Protein AF-A0A086ZU61-F1 (afdb_monomer_lite)

Organism: NCBI:txid1437609

Radius of gyration: 16.23 Å; chains: 1; bounding box: 41×33×36 Å

Secondary structure (DSSP, 8-state):
-PPP-EEE---HHHHHHHHHTT--PEEE-----HHHHHHHHHHHTTS-GGGS-HHHHHHHHHHHHHHHHHHHHHHHHHHHHH---

Sequence (85 aa):
MSVPVILASKSRPRRDVLYSAGVCPTIRVSHVDEPAALEDFAREHGVTVNDLSVGQRVTVLAGAKADAVYRAYREVAATAAAATG

pLDDT: mean 94.87, std 5.22, range [60.47, 97.81]

Structure (mmCIF, N/CA/C/O backbone):
data_AF-A0A086ZU61-F1
#
_entry.id   AF-A0A086ZU61-F1
#
loop_
_atom_site.group_PDB
_atom_site.id
_atom_site.type_symbol
_atom_site.label_atom_id
_atom_site.label_alt_id
_atom_site.label_comp_id
_atom_site.label_asym_id
_atom_site.label_entity_id
_atom_site.label_seq_id
_atom_site.pdbx_PDB_ins_code
_atom_site.Cartn_x
_atom_site.Cartn_y
_atom_site.Cartn_z
_atom_site.occupancy
_atom_site.B_iso_or_equiv
_atom_site.auth_seq_id
_atom_site.auth_comp_id
_atom_site.auth_asym_id
_atom_site.auth_atom_id
_atom_site.pdbx_PDB_model_num
ATOM 1 N N . MET A 1 1 ? 2.821 -17.083 -15.075 1.00 60.47 1 MET A N 1
ATOM 2 C CA . MET A 1 1 ? 3.481 -15.758 -15.088 1.00 60.47 1 MET A CA 1
ATOM 3 C C . MET A 1 1 ? 3.472 -15.216 -13.672 1.00 60.47 1 MET A C 1
ATOM 5 O O . MET A 1 1 ? 2.404 -15.199 -13.075 1.00 60.47 1 MET A O 1
ATOM 9 N N . SER A 1 2 ? 4.625 -14.838 -13.119 1.00 78.62 2 SER A N 1
ATOM 10 C CA . SER A 1 2 ? 4.686 -14.121 -11.842 1.00 78.62 2 SER A CA 1
ATOM 11 C C . SER A 1 2 ? 4.455 -12.632 -12.093 1.00 78.62 2 SER A C 1
ATOM 13 O O . SER A 1 2 ? 5.062 -12.046 -12.986 1.00 78.62 2 SER A O 1
ATOM 15 N N . VAL A 1 3 ? 3.556 -12.022 -11.325 1.00 85.50 3 VAL A N 1
ATOM 16 C CA . VAL A 1 3 ? 3.371 -10.568 -11.337 1.00 85.50 3 VAL A CA 1
ATOM 17 C C . VAL A 1 3 ? 4.343 -9.973 -10.316 1.00 85.50 3 VAL A C 1
ATOM 19 O O . VAL A 1 3 ? 4.326 -10.410 -9.164 1.00 85.50 3 VAL A O 1
ATOM 22 N N . PRO A 1 4 ? 5.203 -9.010 -10.692 1.00 90.00 4 PRO A N 1
ATOM 23 C CA . PRO A 1 4 ? 6.027 -8.292 -9.728 1.00 90.00 4 PRO A CA 1
ATOM 24 C C . PRO A 1 4 ? 5.146 -7.548 -8.718 1.00 90.00 4 PRO A C 1
ATOM 26 O O . PRO A 1 4 ? 4.230 -6.824 -9.103 1.00 90.00 4 PRO A O 1
ATOM 29 N N . VAL A 1 5 ? 5.433 -7.706 -7.426 1.00 94.31 5 VAL A N 1
ATOM 30 C CA . VAL A 1 5 ? 4.664 -7.078 -6.341 1.00 94.31 5 VAL A CA 1
ATOM 31 C C . VAL A 1 5 ? 5.527 -6.047 -5.627 1.00 94.31 5 VAL A C 1
ATOM 33 O O . VAL A 1 5 ? 6.673 -6.324 -5.271 1.00 94.31 5 VAL A O 1
ATOM 36 N N . ILE A 1 6 ? 4.963 -4.866 -5.369 1.00 95.81 6 ILE A N 1
ATOM 37 C CA . ILE A 1 6 ? 5.539 -3.878 -4.453 1.00 95.81 6 ILE A CA 1
ATOM 38 C C . ILE A 1 6 ? 4.728 -3.902 -3.157 1.00 95.81 6 ILE A C 1
ATOM 40 O O . ILE A 1 6 ? 3.515 -3.713 -3.177 1.00 95.81 6 ILE A O 1
ATOM 44 N N . LEU A 1 7 ? 5.398 -4.099 -2.021 1.00 97.00 7 LEU A N 1
ATOM 45 C CA . LEU A 1 7 ? 4.790 -3.921 -0.706 1.00 97.00 7 LEU A CA 1
ATOM 46 C C . LEU A 1 7 ? 5.034 -2.487 -0.229 1.00 97.00 7 LEU A C 1
ATOM 48 O O . LEU A 1 7 ? 6.139 -2.158 0.205 1.00 97.00 7 LEU A O 1
ATOM 52 N N . ALA A 1 8 ? 3.984 -1.665 -0.249 1.00 97.12 8 ALA A N 1
ATOM 53 C CA . ALA A 1 8 ? 3.970 -0.302 0.286 1.00 97.12 8 ALA A CA 1
ATOM 54 C C . ALA A 1 8 ? 3.873 -0.290 1.831 1.00 97.12 8 ALA A C 1
ATOM 56 O O . ALA A 1 8 ? 2.910 0.198 2.422 1.00 97.12 8 ALA A O 1
ATOM 57 N N . SER A 1 9 ? 4.825 -0.922 2.524 1.00 95.62 9 SER A N 1
ATOM 58 C CA . SER A 1 9 ? 4.806 -1.041 3.985 1.00 95.62 9 SER A CA 1
ATOM 59 C C . SER A 1 9 ? 6.199 -1.168 4.597 1.00 95.62 9 SER A C 1
ATOM 61 O O . SER A 1 9 ? 7.057 -1.868 4.073 1.00 95.62 9 SER A O 1
ATOM 63 N N . LYS A 1 10 ? 6.388 -0.584 5.791 1.00 93.94 10 LYS A N 1
ATOM 64 C CA . LYS A 1 10 ? 7.568 -0.807 6.655 1.00 93.94 10 LYS A CA 1
ATOM 65 C C . LYS A 1 10 ? 7.427 -2.004 7.613 1.00 93.94 10 LYS A C 1
ATOM 67 O O . LYS A 1 10 ? 8.288 -2.235 8.458 1.00 93.94 10 LYS A O 1
ATOM 72 N N . SER A 1 11 ? 6.306 -2.725 7.555 1.00 95.31 11 SER A N 1
ATOM 73 C CA . SER A 1 11 ? 5.959 -3.773 8.522 1.00 95.31 11 SER A CA 1
ATOM 74 C C . SER A 1 11 ? 6.692 -5.085 8.232 1.00 95.31 11 SER A C 1
ATOM 76 O O . SER A 1 11 ? 6.438 -5.720 7.208 1.00 95.31 11 SER A O 1
ATOM 78 N N . ARG A 1 12 ? 7.550 -5.522 9.166 1.00 95.38 12 ARG A N 1
ATOM 79 C CA . ARG A 1 12 ? 8.221 -6.833 9.087 1.00 95.38 12 ARG A CA 1
ATOM 80 C C . ARG A 1 12 ? 7.222 -8.003 9.039 1.00 95.38 12 ARG A C 1
ATOM 82 O O . ARG A 1 12 ? 7.330 -8.777 8.095 1.00 95.38 12 ARG A O 1
ATOM 89 N N . PRO A 1 13 ? 6.188 -8.078 9.907 1.00 97.56 13 PRO A N 1
ATOM 90 C CA . PRO A 1 13 ? 5.211 -9.168 9.835 1.00 97.56 13 PRO A CA 1
ATOM 91 C C . PRO A 1 13 ? 4.519 -9.308 8.473 1.00 97.56 13 PRO A C 1
ATOM 93 O O . PRO A 1 13 ? 4.365 -10.416 7.977 1.00 97.56 13 PRO A O 1
ATOM 96 N N . ARG A 1 14 ? 4.142 -8.196 7.820 1.00 96.06 14 ARG A N 1
ATOM 97 C CA . ARG A 1 14 ? 3.489 -8.252 6.496 1.00 96.06 14 ARG A CA 1
ATOM 98 C C . ARG A 1 14 ? 4.415 -8.790 5.407 1.00 96.06 14 ARG A C 1
ATOM 100 O O . ARG A 1 14 ? 3.971 -9.540 4.548 1.00 96.06 14 ARG A O 1
ATOM 107 N N . ARG A 1 15 ? 5.694 -8.412 5.447 1.00 96.44 15 ARG A N 1
ATOM 108 C CA . ARG A 1 15 ? 6.715 -8.961 4.548 1.00 96.44 15 ARG A CA 1
ATOM 109 C C . ARG A 1 15 ? 6.887 -10.461 4.777 1.00 96.44 15 ARG A C 1
ATOM 111 O O . ARG A 1 15 ? 6.928 -11.211 3.811 1.00 96.44 15 ARG A O 1
ATOM 118 N N . ASP A 1 16 ? 6.977 -10.883 6.033 1.00 96.94 16 ASP A N 1
ATOM 119 C CA . ASP A 1 16 ? 7.248 -12.280 6.373 1.00 96.94 16 ASP A CA 1
ATOM 120 C C . ASP A 1 16 ? 6.082 -13.196 5.954 1.00 96.94 16 ASP A C 1
ATOM 122 O O . ASP A 1 16 ? 6.322 -14.291 5.455 1.00 96.94 16 ASP A O 1
ATOM 126 N N . VAL A 1 17 ? 4.835 -12.709 6.038 1.00 97.44 17 VAL A N 1
ATOM 127 C CA . VAL A 1 17 ? 3.645 -13.388 5.484 1.00 97.44 17 VAL A CA 1
ATOM 128 C C . VAL A 1 17 ? 3.719 -13.543 3.961 1.00 97.44 17 VAL A C 1
ATOM 130 O O . VAL A 1 17 ? 3.343 -14.582 3.428 1.00 97.44 17 VAL A O 1
ATOM 133 N N . LEU A 1 18 ? 4.203 -12.531 3.237 1.00 95.38 18 LEU A N 1
ATOM 134 C CA . LEU A 1 18 ? 4.366 -12.642 1.784 1.00 95.38 18 LEU A CA 1
ATOM 135 C C . LEU A 1 18 ? 5.465 -13.647 1.426 1.00 95.38 18 LEU A C 1
ATOM 137 O O . LEU A 1 18 ? 5.253 -14.489 0.555 1.00 95.38 18 LEU A O 1
ATOM 141 N N . TYR A 1 19 ? 6.591 -13.622 2.142 1.00 95.12 19 TYR A N 1
ATOM 142 C CA . TYR A 1 19 ? 7.665 -14.591 1.934 1.00 95.12 19 TYR A CA 1
ATOM 143 C C . TYR A 1 19 ? 7.236 -16.026 2.236 1.00 95.12 19 TYR A C 1
ATOM 145 O O . TYR A 1 19 ? 7.555 -16.919 1.453 1.00 95.12 19 TYR A O 1
ATOM 153 N N . SER A 1 20 ? 6.484 -16.268 3.315 1.00 96.69 20 SER A N 1
ATOM 154 C CA . SER A 1 20 ? 5.974 -17.612 3.616 1.00 96.69 20 SER A CA 1
ATOM 155 C C . SER A 1 20 ? 4.971 -18.108 2.571 1.00 96.69 20 SER A C 1
ATOM 157 O O . SER A 1 20 ? 4.887 -19.309 2.330 1.00 96.69 20 SER A O 1
ATOM 159 N N . ALA A 1 21 ? 4.269 -17.193 1.896 1.00 94.94 21 ALA A N 1
ATOM 160 C CA . ALA A 1 21 ? 3.400 -17.488 0.760 1.00 94.94 21 ALA A CA 1
ATOM 161 C C . ALA A 1 21 ? 4.154 -17.658 -0.580 1.00 94.94 21 ALA A C 1
ATOM 163 O O . ALA A 1 21 ? 3.519 -17.814 -1.621 1.00 94.94 21 ALA A O 1
ATOM 164 N N . GLY A 1 22 ? 5.493 -17.608 -0.588 1.00 94.50 22 GLY A N 1
ATOM 165 C CA . GLY A 1 22 ? 6.305 -17.718 -1.806 1.00 94.50 22 GLY A CA 1
ATOM 166 C C . GLY A 1 22 ? 6.319 -16.455 -2.675 1.00 94.50 22 GLY A C 1
ATOM 167 O O . GLY A 1 22 ? 6.755 -16.501 -3.825 1.00 94.50 22 GLY A O 1
ATOM 168 N N . VAL A 1 23 ? 5.853 -15.319 -2.147 1.00 94.06 23 VAL A N 1
ATOM 169 C CA . VAL A 1 23 ? 5.872 -14.020 -2.827 1.00 94.06 23 VAL A CA 1
ATOM 170 C C . VAL A 1 23 ? 7.078 -13.225 -2.338 1.00 94.06 23 VAL A C 1
ATOM 172 O O . VAL A 1 23 ? 7.191 -12.921 -1.154 1.00 94.06 23 VAL A O 1
ATOM 175 N N . CYS A 1 24 ? 7.958 -12.827 -3.258 1.00 92.56 24 CYS A N 1
ATOM 176 C CA . CYS A 1 24 ? 9.106 -11.967 -2.961 1.00 92.56 24 CYS A CA 1
ATOM 177 C C . CYS A 1 24 ? 8.828 -10.519 -3.403 1.00 92.56 24 CYS A C 1
ATOM 179 O O . CYS A 1 24 ? 9.131 -10.172 -4.546 1.00 92.56 24 CYS A O 1
ATOM 181 N N . PRO A 1 25 ? 8.227 -9.667 -2.549 1.00 93.69 25 PRO A N 1
ATOM 182 C CA . PRO A 1 25 ? 7.889 -8.300 -2.926 1.00 93.69 25 PRO A CA 1
ATOM 183 C C . PRO A 1 25 ? 9.103 -7.363 -2.887 1.00 93.69 25 PRO A C 1
ATOM 185 O O . PRO A 1 25 ? 9.973 -7.465 -2.021 1.00 93.69 25 PRO A O 1
ATOM 188 N N . THR A 1 26 ? 9.087 -6.343 -3.741 1.00 95.19 26 THR A N 1
ATOM 189 C CA . THR A 1 26 ? 9.928 -5.154 -3.561 1.00 95.19 26 THR A CA 1
ATOM 190 C C . THR A 1 26 ? 9.351 -4.306 -2.433 1.00 95.19 26 THR A C 1
ATOM 192 O O . THR A 1 26 ? 8.197 -3.885 -2.492 1.00 95.19 26 THR A O 1
ATOM 195 N N . ILE A 1 27 ? 10.137 -4.028 -1.394 1.00 95.31 27 ILE A N 1
ATOM 196 C CA . ILE A 1 27 ? 9.668 -3.252 -0.240 1.00 95.31 27 ILE A CA 1
ATOM 197 C C . ILE A 1 27 ? 9.840 -1.754 -0.488 1.00 95.31 27 ILE A C 1
ATOM 199 O O . ILE A 1 27 ? 10.950 -1.287 -0.759 1.00 95.31 27 ILE A O 1
ATOM 203 N N . ARG A 1 28 ? 8.757 -0.986 -0.327 1.00 96.06 28 ARG A N 1
ATOM 204 C CA . ARG A 1 28 ? 8.783 0.480 -0.336 1.00 96.06 28 ARG A CA 1
ATOM 205 C C . ARG A 1 28 ? 7.999 1.059 0.826 1.00 96.06 28 ARG A C 1
ATOM 207 O O . ARG A 1 28 ? 6.914 0.602 1.162 1.00 96.06 28 ARG A O 1
ATOM 214 N N . VAL A 1 29 ? 8.573 2.075 1.457 1.00 93.25 29 VAL A N 1
ATOM 215 C CA . VAL A 1 29 ? 7.910 2.790 2.544 1.00 93.25 29 VAL A CA 1
ATOM 216 C C . VAL A 1 29 ? 7.024 3.860 1.926 1.00 93.25 29 VAL A C 1
ATOM 218 O O . VAL A 1 29 ? 7.501 4.716 1.189 1.00 93.25 29 VAL A O 1
ATOM 221 N N . SER A 1 30 ? 5.730 3.792 2.218 1.00 91.75 30 SER A N 1
ATOM 222 C CA . SER A 1 30 ? 4.782 4.854 1.905 1.00 91.75 30 SER A CA 1
ATOM 223 C C . SER A 1 30 ? 4.902 5.973 2.940 1.00 91.75 30 SER A C 1
ATOM 225 O O . SER A 1 30 ? 4.847 5.696 4.145 1.00 91.75 30 SER A O 1
ATOM 227 N N . HIS A 1 31 ? 4.989 7.216 2.483 1.00 90.56 31 HIS A N 1
ATOM 228 C CA . HIS A 1 31 ? 4.817 8.400 3.321 1.00 90.56 31 HIS A CA 1
ATOM 229 C C . HIS A 1 31 ? 3.432 8.974 3.031 1.00 90.56 31 HIS A C 1
ATOM 231 O O . HIS A 1 31 ? 3.192 9.479 1.941 1.00 90.56 31 HIS A O 1
ATOM 237 N N . VAL A 1 32 ? 2.512 8.813 3.980 1.00 94.06 32 VAL A N 1
ATOM 238 C CA . VAL A 1 32 ? 1.126 9.282 3.877 1.00 94.06 32 VAL A CA 1
ATOM 239 C C . VAL A 1 32 ? 0.794 10.044 5.145 1.00 94.06 32 VAL A C 1
ATOM 241 O O . VAL A 1 32 ? 1.099 9.569 6.241 1.00 94.06 32 VAL A O 1
ATOM 244 N N . ASP A 1 33 ? 0.161 11.198 4.978 1.00 95.62 33 ASP A N 1
ATOM 245 C CA . ASP A 1 33 ? -0.534 11.889 6.055 1.00 95.62 33 ASP A CA 1
ATOM 246 C C . ASP A 1 33 ? -1.862 11.159 6.313 1.00 95.62 33 ASP A C 1
ATOM 248 O O . ASP A 1 33 ? -2.829 11.287 5.562 1.00 95.62 33 ASP A O 1
ATOM 252 N N . GLU A 1 34 ? -1.857 10.266 7.306 1.00 94.69 34 GLU A N 1
ATOM 253 C CA . GLU A 1 34 ? -3.001 9.398 7.602 1.00 94.69 34 GLU A CA 1
ATOM 254 C C . GLU A 1 34 ? -4.241 10.181 8.080 1.00 94.69 34 GLU A C 1
ATOM 256 O O . GLU A 1 34 ? -5.332 9.865 7.599 1.00 94.69 34 GLU A O 1
ATOM 261 N N . PRO A 1 35 ? -4.126 11.189 8.974 1.00 96.31 35 PRO A N 1
ATOM 262 C CA . PRO A 1 35 ? -5.241 12.077 9.300 1.00 96.31 35 PRO A CA 1
ATOM 263 C C . PRO A 1 35 ? -5.837 12.766 8.071 1.00 96.31 35 PRO A C 1
ATOM 265 O O . PRO A 1 35 ? -7.039 12.633 7.844 1.00 96.31 35 PRO A O 1
ATOM 268 N N . ALA A 1 36 ? -5.006 13.405 7.241 1.00 96.44 36 ALA A N 1
ATOM 269 C CA . ALA A 1 36 ? -5.490 14.135 6.071 1.00 96.44 36 ALA A CA 1
ATOM 270 C C . ALA A 1 36 ? -6.215 13.213 5.076 1.00 96.44 36 ALA A C 1
ATOM 272 O O . ALA A 1 36 ? -7.295 13.541 4.596 1.00 96.44 36 ALA A O 1
ATOM 273 N N . ALA A 1 37 ? -5.686 12.007 4.832 1.00 96.62 37 ALA A N 1
ATOM 274 C CA . ALA A 1 37 ? -6.325 11.034 3.943 1.00 96.62 37 ALA A CA 1
ATOM 275 C C . ALA A 1 37 ? -7.722 10.598 4.429 1.00 96.62 37 ALA A C 1
ATOM 277 O O . ALA A 1 37 ? -8.616 10.341 3.621 1.00 96.62 37 ALA A O 1
ATOM 278 N N . LEU A 1 38 ? -7.921 10.496 5.747 1.00 97.69 38 LEU A N 1
ATOM 279 C CA . LEU A 1 38 ? -9.230 10.181 6.321 1.00 97.69 38 LEU A CA 1
ATOM 280 C C . LEU A 1 38 ? -10.181 11.379 6.280 1.00 97.69 38 LEU A C 1
ATOM 282 O O . LEU A 1 38 ? -11.370 11.185 6.034 1.00 97.69 38 LEU A O 1
ATOM 286 N N . GLU A 1 39 ? -9.678 12.589 6.524 1.00 97.62 39 GLU A N 1
ATOM 287 C CA . GLU A 1 39 ? -10.451 13.833 6.439 1.00 97.62 39 GLU A CA 1
ATOM 288 C C . GLU A 1 39 ? -10.949 14.090 5.017 1.00 97.62 39 GLU A C 1
ATOM 290 O O . GLU A 1 39 ? -12.127 14.392 4.829 1.00 97.62 39 GLU A O 1
ATOM 295 N N . ASP A 1 40 ? -10.089 13.893 4.017 1.00 96.81 40 ASP A N 1
ATOM 296 C CA . ASP A 1 40 ? -10.449 13.999 2.606 1.00 96.81 40 ASP A CA 1
ATOM 297 C C . ASP A 1 40 ? -11.553 13.008 2.238 1.00 96.81 40 ASP A C 1
ATOM 299 O O . ASP A 1 40 ? -12.589 13.409 1.707 1.00 96.81 40 ASP A O 1
ATOM 303 N N . PHE A 1 41 ? -11.391 11.736 2.613 1.00 96.94 41 PHE A N 1
ATOM 304 C CA . PHE A 1 41 ? -12.405 10.716 2.359 1.00 96.94 41 PHE A CA 1
ATOM 305 C C . PHE A 1 41 ? -13.737 11.027 3.058 1.00 96.94 41 PHE A C 1
ATOM 307 O O . PHE A 1 41 ? -14.801 10.895 2.453 1.00 96.94 41 PHE A O 1
ATOM 314 N N . ALA A 1 42 ? -13.701 11.447 4.325 1.00 96.88 42 ALA A N 1
ATOM 315 C CA . ALA A 1 42 ? -14.902 11.797 5.081 1.00 96.88 42 ALA A CA 1
ATOM 316 C C . ALA A 1 42 ? -15.638 12.985 4.439 1.00 96.88 42 ALA A C 1
ATOM 318 O O . ALA A 1 42 ? -16.850 12.926 4.225 1.00 96.88 42 ALA A O 1
ATOM 319 N N . ARG A 1 43 ? -14.885 14.022 4.048 1.00 97.06 43 ARG A N 1
ATOM 320 C CA . ARG A 1 43 ? -15.395 15.212 3.361 1.00 97.06 43 ARG A CA 1
ATOM 321 C C . ARG A 1 43 ? -16.059 14.869 2.029 1.00 97.06 43 ARG A C 1
ATOM 323 O O . ARG A 1 43 ? -17.148 15.368 1.764 1.00 97.06 43 ARG A O 1
ATOM 330 N N . GLU A 1 44 ? -15.447 14.006 1.221 1.00 96.12 44 GLU A N 1
ATOM 331 C CA . GLU A 1 44 ? -16.020 13.540 -0.052 1.00 96.12 44 GLU A CA 1
ATOM 332 C C . GLU A 1 44 ? -17.352 12.797 0.130 1.00 96.12 44 GLU A C 1
ATOM 334 O O . GLU A 1 44 ? -18.214 12.847 -0.745 1.00 96.12 44 GLU A O 1
ATOM 339 N N . HIS A 1 45 ? -17.546 12.150 1.281 1.00 94.81 45 HIS A N 1
ATOM 340 C CA . HIS A 1 45 ? -18.756 11.395 1.609 1.00 94.81 45 HIS A CA 1
ATOM 341 C C . HIS A 1 45 ? -19.752 12.183 2.474 1.00 94.81 45 HIS A C 1
ATOM 343 O O . HI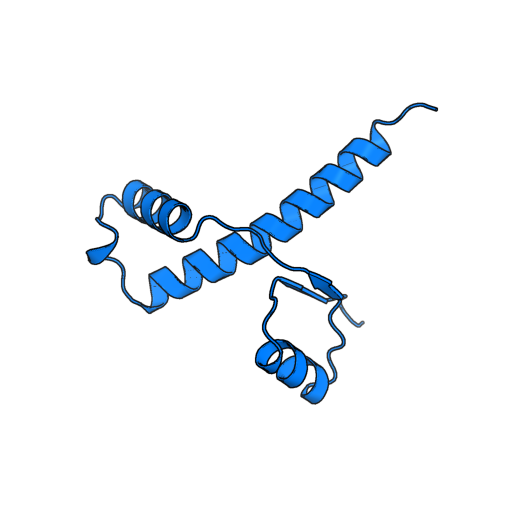S A 1 45 ? -20.782 11.635 2.865 1.00 94.81 45 HIS A O 1
ATOM 349 N N . GLY A 1 46 ? -19.475 13.459 2.770 1.00 96.44 46 GLY A N 1
ATOM 350 C CA . GLY A 1 46 ? -20.354 14.316 3.571 1.00 96.44 46 GLY A CA 1
ATOM 351 C C . GLY A 1 46 ? -20.504 13.877 5.031 1.00 96.44 46 GLY A C 1
ATOM 352 O O . GLY A 1 46 ? -21.519 14.180 5.655 1.00 96.44 46 GLY A O 1
ATOM 353 N N . VAL A 1 47 ? -19.518 13.158 5.572 1.00 96.88 47 VAL A N 1
ATOM 354 C CA . VAL A 1 47 ? -19.503 12.653 6.953 1.00 96.88 47 VAL A CA 1
ATOM 355 C C . VAL A 1 47 ? -18.287 13.182 7.712 1.00 96.88 47 VAL A C 1
ATOM 357 O O . VAL A 1 47 ? -17.372 13.758 7.124 1.00 96.88 47 VAL A O 1
ATOM 360 N N . THR A 1 48 ? -18.246 12.990 9.029 1.00 96.44 48 THR A N 1
ATOM 361 C CA . THR A 1 48 ? -17.036 13.255 9.816 1.00 96.44 48 THR A CA 1
ATOM 362 C C . THR A 1 48 ? -16.154 12.009 9.889 1.00 96.44 48 THR A C 1
ATOM 364 O O . THR A 1 48 ? -16.613 10.883 9.702 1.00 96.44 48 THR A O 1
ATOM 367 N N . VAL A 1 49 ? -14.870 12.177 10.219 1.00 95.19 49 VAL A N 1
ATOM 368 C CA . VAL A 1 49 ? -13.943 11.041 10.398 1.00 95.19 49 VAL A CA 1
ATOM 369 C C . VAL A 1 49 ? -14.426 10.065 11.482 1.00 95.19 49 VAL A C 1
ATOM 371 O O . VAL A 1 49 ? -14.140 8.870 11.403 1.00 95.19 49 VAL A O 1
ATOM 374 N N . ASN A 1 50 ? -15.176 10.552 12.476 1.00 96.50 50 ASN A N 1
ATOM 375 C CA . ASN A 1 50 ? -15.726 9.727 13.555 1.00 96.50 50 ASN A CA 1
ATOM 376 C C . ASN A 1 50 ? -16.884 8.833 13.096 1.00 96.50 50 ASN A C 1
ATOM 378 O O . ASN A 1 50 ? -17.121 7.798 13.715 1.00 96.50 50 ASN A O 1
ATOM 382 N N . ASP A 1 51 ? -17.559 9.195 12.005 1.00 97.06 51 ASP A N 1
ATOM 383 C CA . ASP A 1 51 ? -18.654 8.410 11.429 1.00 97.06 51 ASP A CA 1
ATOM 384 C C . ASP A 1 51 ? -18.135 7.264 10.542 1.00 97.06 51 ASP A C 1
ATOM 386 O O . ASP A 1 51 ? -18.886 6.365 10.160 1.00 97.06 51 ASP A O 1
ATOM 390 N N . LEU A 1 52 ? -16.836 7.267 10.215 1.00 96.69 52 LEU A N 1
ATOM 391 C CA . LEU A 1 52 ? -16.209 6.209 9.434 1.00 96.69 52 LEU A CA 1
ATOM 392 C C . LEU A 1 52 ? -16.034 4.943 10.274 1.00 96.69 52 LEU A C 1
ATOM 394 O O . LEU A 1 52 ? -15.360 4.932 11.309 1.00 96.69 52 LEU A O 1
ATOM 398 N N . SER A 1 53 ? -16.538 3.825 9.760 1.00 97.50 53 SER A N 1
ATOM 399 C CA . SER A 1 53 ? -16.260 2.510 10.332 1.00 97.50 53 SER A CA 1
ATOM 400 C C . SER A 1 53 ? -14.764 2.182 10.286 1.00 97.50 53 SER A C 1
ATOM 402 O O . SER A 1 53 ? -14.019 2.634 9.412 1.00 97.50 53 SER A O 1
ATOM 404 N N . VAL A 1 54 ? -14.311 1.309 11.189 1.00 97.25 54 VAL A N 1
ATOM 405 C CA . VAL A 1 54 ? -12.915 0.834 11.205 1.00 97.25 54 VAL A CA 1
ATOM 406 C C . VAL A 1 54 ? -12.514 0.225 9.857 1.00 97.25 54 VAL A C 1
ATOM 408 O O . VAL A 1 54 ? -11.410 0.475 9.377 1.00 97.25 54 VAL A O 1
ATOM 411 N N . GLY A 1 55 ? -13.420 -0.517 9.212 1.00 97.69 55 GLY A N 1
ATOM 412 C CA . GLY A 1 55 ? -13.183 -1.099 7.890 1.00 97.69 55 GLY A CA 1
ATOM 413 C C . GLY A 1 55 ? -12.941 -0.041 6.811 1.00 97.69 55 GLY A C 1
ATOM 414 O O . GLY A 1 55 ? -11.989 -0.167 6.038 1.00 97.69 55 GLY A O 1
ATOM 415 N N . GLN A 1 56 ? -13.736 1.034 6.797 1.00 97.38 56 GLN A N 1
ATOM 416 C CA . GLN A 1 56 ? -13.537 2.156 5.874 1.00 97.38 56 GLN A CA 1
ATOM 417 C C . GLN A 1 56 ? -12.193 2.835 6.127 1.00 97.38 56 GLN A C 1
ATOM 419 O O . GLN A 1 56 ? -11.403 2.986 5.200 1.00 97.38 56 GLN A O 1
ATOM 424 N N . ARG A 1 57 ? -11.879 3.151 7.389 1.00 97.81 57 ARG A N 1
ATOM 425 C CA . ARG A 1 57 ? -10.615 3.811 7.750 1.00 97.81 57 ARG A CA 1
ATOM 426 C C . ARG A 1 57 ? -9.403 2.985 7.320 1.00 97.81 57 ARG A C 1
ATOM 428 O O . ARG A 1 57 ? -8.484 3.515 6.704 1.00 97.81 57 ARG A O 1
ATOM 435 N N . VAL A 1 58 ? -9.406 1.678 7.589 1.00 97.06 58 VAL 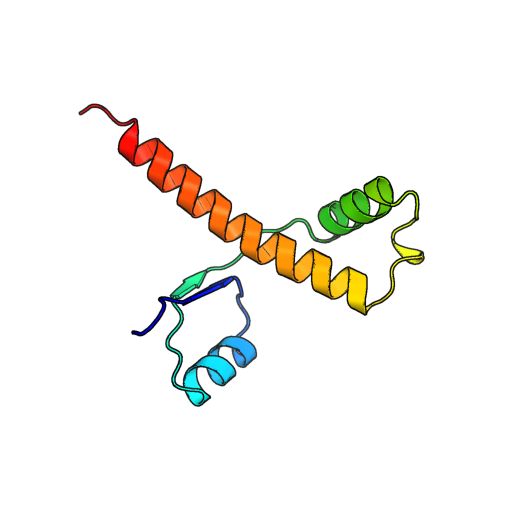A N 1
ATOM 436 C CA . VAL A 1 58 ? -8.309 0.781 7.183 1.00 97.06 58 VAL A CA 1
ATOM 437 C C . VAL A 1 58 ? -8.177 0.710 5.663 1.00 97.06 58 VAL A C 1
ATOM 439 O O . VAL A 1 58 ? -7.058 0.760 5.154 1.00 97.06 58 VAL A O 1
ATOM 442 N N . THR A 1 59 ? -9.295 0.619 4.942 1.00 97.62 59 THR A N 1
ATOM 443 C CA . THR A 1 59 ? -9.300 0.530 3.474 1.00 97.62 59 THR A CA 1
ATOM 444 C C . THR A 1 59 ? -8.736 1.799 2.842 1.00 97.62 59 THR A C 1
ATOM 446 O O . THR A 1 59 ? -7.843 1.714 2.000 1.00 97.62 59 THR A O 1
ATOM 449 N N . VAL A 1 60 ? -9.179 2.969 3.310 1.00 97.38 60 VAL A N 1
ATOM 450 C CA . VAL A 1 60 ? -8.690 4.278 2.849 1.00 97.38 60 VAL A CA 1
ATOM 451 C C . VAL A 1 60 ? -7.189 4.407 3.082 1.00 97.38 60 VAL A C 1
ATOM 453 O O . VAL A 1 60 ? -6.441 4.708 2.154 1.00 97.38 60 VAL A O 1
ATOM 456 N N . LEU A 1 61 ? -6.713 4.101 4.291 1.00 97.38 61 LEU A N 1
ATOM 457 C CA . LEU A 1 61 ? -5.289 4.198 4.610 1.00 97.38 61 LEU A CA 1
ATOM 458 C C . LEU A 1 61 ? -4.434 3.197 3.826 1.00 97.38 61 LEU A C 1
ATOM 460 O O . LEU A 1 61 ? -3.301 3.509 3.463 1.00 97.38 61 LEU A O 1
ATOM 464 N N . ALA A 1 62 ? -4.940 1.989 3.570 1.00 97.00 62 ALA A N 1
ATOM 465 C CA . ALA A 1 62 ? -4.239 1.010 2.745 1.00 97.00 62 ALA A CA 1
ATOM 466 C C . ALA A 1 62 ? -4.112 1.492 1.291 1.00 97.00 62 ALA A C 1
ATOM 468 O O . ALA A 1 62 ? -3.017 1.425 0.729 1.00 97.00 62 ALA A O 1
ATOM 469 N N . GLY A 1 63 ? -5.199 2.026 0.722 1.00 97.19 63 GLY A N 1
ATOM 470 C CA . GLY A 1 63 ? -5.220 2.613 -0.618 1.00 97.19 63 GLY A CA 1
ATOM 471 C C . GLY A 1 63 ? -4.265 3.797 -0.740 1.00 97.19 63 GLY A C 1
ATOM 472 O O . GLY A 1 63 ? -3.361 3.768 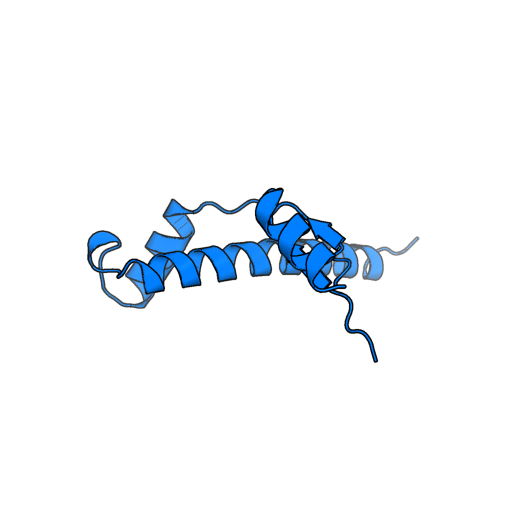-1.569 1.00 97.19 63 GLY A O 1
ATOM 473 N N . ALA A 1 64 ? -4.364 4.770 0.170 1.00 97.31 64 ALA A N 1
ATOM 474 C CA . ALA A 1 64 ? -3.504 5.952 0.176 1.00 97.31 64 ALA A CA 1
ATOM 475 C C . ALA A 1 64 ? -2.006 5.595 0.222 1.00 97.31 64 ALA A C 1
ATOM 477 O O . ALA A 1 64 ? -1.186 6.215 -0.455 1.00 97.31 64 ALA A O 1
ATOM 478 N N . LYS A 1 65 ? -1.627 4.556 0.980 1.00 97.00 65 LYS A N 1
ATOM 479 C CA . LYS A 1 65 ? -0.235 4.077 1.053 1.00 97.00 65 LYS A CA 1
ATOM 480 C C .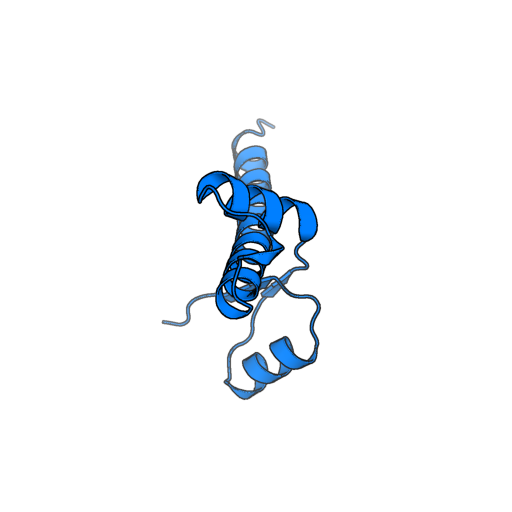 LYS A 1 65 ? 0.244 3.455 -0.252 1.00 97.00 65 LYS A C 1
ATOM 482 O O . LYS A 1 65 ? 1.383 3.705 -0.651 1.00 97.00 65 LYS A O 1
ATOM 487 N N . ALA A 1 66 ? -0.599 2.658 -0.904 1.00 97.12 66 ALA A N 1
ATOM 488 C CA . ALA A 1 66 ? -0.289 2.087 -2.209 1.00 97.12 66 ALA A CA 1
ATOM 489 C C . ALA A 1 66 ? -0.168 3.184 -3.279 1.00 97.12 66 ALA A C 1
ATOM 491 O O . ALA A 1 66 ? 0.824 3.215 -4.010 1.00 97.12 66 ALA A O 1
ATOM 492 N N . ASP A 1 67 ? -1.109 4.130 -3.300 1.00 96.44 67 ASP A N 1
ATOM 493 C CA . ASP A 1 67 ? -1.131 5.250 -4.242 1.00 96.44 67 ASP A CA 1
ATOM 494 C C . ASP A 1 67 ? 0.081 6.167 -4.087 1.00 96.44 67 ASP A C 1
ATOM 496 O O . ASP A 1 67 ? 0.664 6.582 -5.087 1.00 96.44 67 ASP A O 1
ATOM 500 N N . ALA A 1 68 ? 0.519 6.440 -2.855 1.00 96.44 68 ALA A N 1
ATOM 501 C CA . ALA A 1 68 ? 1.712 7.247 -2.606 1.00 96.44 68 ALA A CA 1
ATOM 502 C C . ALA A 1 68 ? 2.968 6.625 -3.241 1.00 96.44 68 ALA A C 1
ATOM 504 O O . ALA A 1 68 ? 3.752 7.314 -3.894 1.00 96.44 68 ALA A O 1
ATOM 505 N N . VAL A 1 69 ? 3.146 5.307 -3.098 1.00 96.81 69 VAL A N 1
ATOM 506 C CA . VAL A 1 69 ? 4.276 4.593 -3.714 1.00 96.81 69 VAL A CA 1
ATOM 507 C C . VAL A 1 69 ? 4.139 4.555 -5.236 1.00 96.81 69 VAL A C 1
ATOM 509 O O . VAL A 1 69 ? 5.125 4.769 -5.942 1.00 96.81 69 VAL A O 1
ATOM 512 N N . TYR A 1 70 ? 2.931 4.316 -5.749 1.00 95.81 70 TYR A N 1
ATOM 513 C CA . TYR A 1 70 ? 2.659 4.321 -7.185 1.00 95.81 70 TYR A CA 1
ATOM 514 C C . TYR A 1 70 ? 2.993 5.675 -7.827 1.00 95.81 70 TYR A C 1
ATOM 516 O O . TYR A 1 70 ? 3.723 5.719 -8.819 1.00 95.81 70 TYR A O 1
ATOM 524 N N . ARG A 1 71 ? 2.514 6.780 -7.242 1.00 96.00 71 ARG A N 1
ATOM 525 C CA . ARG A 1 71 ? 2.764 8.142 -7.737 1.00 96.00 71 ARG A CA 1
ATOM 526 C C . ARG A 1 71 ? 4.250 8.476 -7.744 1.00 96.00 71 ARG A C 1
ATOM 528 O O . ARG A 1 71 ? 4.749 8.879 -8.788 1.00 96.00 71 ARG A O 1
ATOM 535 N N . ALA A 1 72 ? 4.971 8.184 -6.661 1.00 95.12 72 ALA A N 1
ATOM 536 C CA . ALA A 1 72 ? 6.416 8.412 -6.593 1.00 95.12 72 ALA A CA 1
ATOM 537 C C . ALA A 1 72 ? 7.174 7.710 -7.737 1.00 95.12 72 ALA A C 1
ATOM 539 O O . ALA A 1 72 ? 8.077 8.274 -8.350 1.00 95.12 72 ALA A O 1
ATOM 540 N N . TYR A 1 73 ? 6.783 6.480 -8.077 1.00 94.50 73 TYR A N 1
ATOM 541 C CA . TYR A 1 73 ? 7.384 5.747 -9.193 1.00 94.50 73 TYR A CA 1
ATOM 542 C C . TYR A 1 73 ? 7.014 6.337 -10.557 1.00 94.50 73 TYR A C 1
ATOM 544 O O . TYR A 1 73 ? 7.858 6.399 -11.453 1.00 94.50 73 TYR A O 1
ATOM 552 N N . ARG A 1 74 ? 5.759 6.766 -10.727 1.00 96.56 74 ARG A N 1
ATOM 553 C CA . ARG A 1 74 ? 5.295 7.415 -11.960 1.00 96.56 74 ARG A CA 1
ATOM 554 C C . ARG A 1 74 ? 5.997 8.746 -12.196 1.00 96.56 74 ARG A C 1
ATOM 556 O O . ARG A 1 74 ? 6.361 9.016 -13.334 1.00 96.56 74 ARG A O 1
ATOM 563 N N . GLU A 1 75 ? 6.221 9.527 -11.147 1.00 96.25 75 GLU A N 1
ATOM 564 C CA . GLU A 1 75 ? 6.964 10.787 -11.203 1.00 96.25 75 GLU A CA 1
ATOM 565 C C . GLU A 1 75 ? 8.410 10.552 -11.640 1.00 96.25 75 GLU A C 1
ATOM 567 O O . GLU A 1 75 ? 8.844 11.146 -12.621 1.00 96.25 75 GLU A O 1
ATOM 572 N N . VAL A 1 76 ? 9.121 9.609 -11.009 1.00 95.62 76 VAL A N 1
ATOM 573 C CA . VAL A 1 76 ? 10.492 9.246 -11.415 1.00 95.62 76 VAL A CA 1
ATOM 574 C C . VAL A 1 76 ? 10.544 8.813 -12.882 1.00 95.62 76 VAL A C 1
ATOM 576 O O . VAL A 1 76 ? 11.420 9.255 -13.625 1.00 95.62 76 VAL A O 1
ATOM 579 N N . ALA A 1 77 ? 9.599 7.977 -13.320 1.00 96.12 77 ALA A N 1
ATOM 580 C CA . ALA A 1 77 ? 9.531 7.530 -14.708 1.00 96.12 77 ALA A CA 1
ATOM 581 C C . ALA A 1 77 ? 9.256 8.689 -15.682 1.00 96.12 77 ALA A C 1
ATOM 583 O O . ALA A 1 77 ? 9.873 8.755 -16.743 1.00 96.12 77 ALA A O 1
ATOM 584 N N . ALA A 1 78 ? 8.357 9.609 -15.323 1.00 97.12 78 ALA A N 1
ATOM 585 C CA . ALA A 1 78 ? 8.041 10.780 -16.133 1.00 97.12 78 ALA A CA 1
ATOM 586 C C . ALA A 1 78 ? 9.240 11.733 -16.241 1.00 97.12 78 ALA A C 1
ATOM 588 O O . ALA A 1 78 ? 9.586 12.149 -17.345 1.00 97.12 78 ALA A O 1
ATOM 589 N N . THR A 1 79 ? 9.917 12.023 -15.126 1.00 97.06 79 THR A N 1
ATOM 590 C CA . THR A 1 79 ? 11.129 12.852 -15.106 1.00 97.06 79 THR A CA 1
ATOM 591 C C . THR A 1 79 ? 12.241 12.235 -15.949 1.00 97.06 79 THR A C 1
ATOM 593 O O . THR A 1 79 ? 12.864 12.939 -16.736 1.00 97.06 79 THR A O 1
ATOM 596 N N . ALA A 1 80 ? 12.468 10.923 -15.832 1.00 96.12 80 ALA A N 1
ATOM 597 C CA . ALA A 1 80 ? 13.471 10.225 -16.632 1.00 96.12 80 ALA A CA 1
ATOM 598 C C . ALA A 1 80 ? 13.158 10.278 -18.137 1.00 96.12 80 ALA A C 1
ATOM 600 O O . ALA A 1 80 ? 14.066 10.452 -18.940 1.00 96.12 80 ALA A O 1
ATOM 601 N N . ALA A 1 81 ? 11.882 10.167 -18.520 1.00 96.19 81 ALA A N 1
ATOM 602 C CA . ALA A 1 81 ? 11.461 10.257 -19.918 1.00 96.19 81 ALA A CA 1
ATOM 603 C C . ALA A 1 81 ? 11.559 11.682 -20.494 1.00 96.19 81 ALA A C 1
ATOM 605 O O . ALA A 1 81 ? 11.775 11.840 -21.691 1.00 96.19 81 ALA A O 1
ATOM 606 N N . ALA A 1 82 ? 11.384 12.710 -19.657 1.00 96.50 82 ALA A N 1
ATOM 607 C CA . ALA A 1 82 ? 11.473 14.114 -20.060 1.00 96.50 82 ALA A CA 1
ATOM 608 C C . ALA A 1 82 ? 12.915 14.649 -20.102 1.00 96.50 82 ALA A C 1
ATOM 610 O O . ALA A 1 82 ? 13.151 15.728 -20.644 1.00 96.50 82 ALA A O 1
ATOM 611 N N . ALA A 1 83 ? 13.875 13.930 -19.516 1.00 94.25 83 ALA A N 1
ATOM 612 C CA . ALA A 1 83 ? 15.269 14.341 -19.489 1.00 94.25 83 ALA A CA 1
ATOM 613 C C . ALA A 1 83 ? 15.888 14.255 -20.893 1.00 94.25 83 ALA A C 1
ATOM 615 O O . ALA A 1 83 ? 16.058 13.171 -21.448 1.00 94.25 83 ALA A O 1
ATOM 616 N N . THR A 1 84 ? 16.260 15.403 -21.456 1.00 89.50 84 THR A N 1
ATOM 617 C CA . THR A 1 84 ? 17.066 15.491 -22.677 1.00 89.50 84 THR A CA 1
ATOM 618 C C . THR A 1 84 ? 18.516 15.737 -22.274 1.00 89.50 84 THR A C 1
ATOM 620 O O . THR A 1 84 ? 18.838 16.821 -21.782 1.00 89.50 84 THR A O 1
ATOM 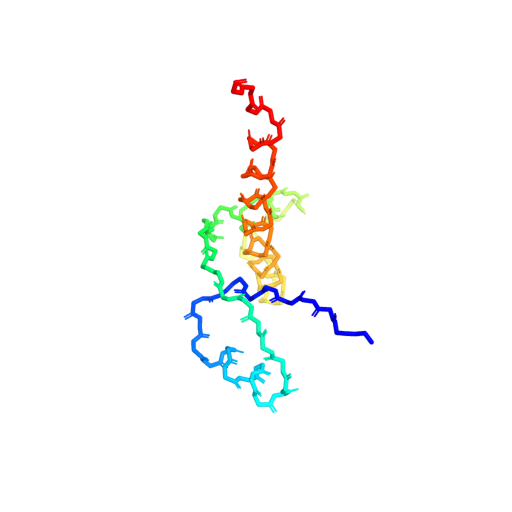623 N N . GLY A 1 85 ? 19.353 14.707 -22.405 1.00 73.31 85 GLY A N 1
ATOM 624 C CA . GLY A 1 85 ? 20.812 14.828 -22.329 1.00 73.31 85 GLY A CA 1
ATOM 625 C C . GLY A 1 85 ? 21.401 15.294 -23.650 1.00 73.31 85 GLY A C 1
ATOM 626 O O . GLY A 1 85 ? 20.804 14.957 -24.697 1.00 73.31 85 GLY A O 1
#

Foldseek 3Di:
DDDAAEDLDPDPVVCVVCVVVVHHHHYHHFDDPLVVQLQVVCVVVVHHSVPDDPVRSVVSSNVNSVVRVVVVVVVVVVVVVPDDD

InterPro domains:
  I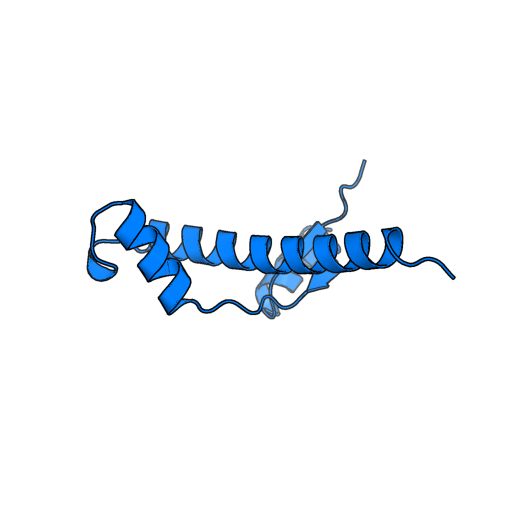PR029001 Inosine triphosphate pyrophosphatase-like [G3DSA:3.90.950.10] (2-84)
  IPR029001 Inosine triphosphate pyrophosphatase-like [SSF52972] (2-76)